Protein AF-A0A849KN34-F1 (afdb_monomer_lite)

Radius of gyration: 23.92 Å; chains: 1; bounding box: 81×59×40 Å

Sequence (153 aa):
MHTTAFLRSAALLAIGWGLGFAAAAADVTVFAAPALKPVLAAMAPVFEKRTGNKMVVISAPVDAVAQRIRAGETFDLAVLPPALLEALGSDGAVSDGSIIAVARDPAVPRSAGMYAAAVSTTASNSQPALSLLILLASEETQAVLKGHGLAAP

Foldseek 3Di:
DDDDDDDDDDDDDDDDDPPPPPPAAEEAEEEEEPLCVVLVVVCQVVLCVVPVHGYHYDYDHQVVSLVCLVVVPAGFKYKHQQVSVVVCCVVQQFPPVLWAWQKFQPVDPPNGGTITMTTTSPHPCNPSSSVVSVVSNDPVSQVSLVVSNMHGD

Secondary structure (DSSP, 8-state):
--------------------------EEEEEE-GGGHHHHHHHHHHHHHHHS-EEEEEE--HHHHHHHHHTT---SEEEE-HHHHHHHHHTTSB-GGG-EEEEE-TTS-TTTSEEEEEEBTT-TTHHHHHHHHHHHTSHHHHHHHHHTT-B--

Organism: NCBI:txid2732512

pLDDT: mean 89.29, std 16.44, range [38.84, 98.62]

Structure (mmCIF, N/CA/C/O backbone):
data_AF-A0A849KN34-F1
#
_entry.id   AF-A0A849KN34-F1
#
loop_
_atom_site.group_PDB
_atom_site.id
_atom_site.type_symbol
_atom_site.label_atom_id
_atom_site.label_alt_id
_atom_site.label_comp_id
_atom_site.label_asym_id
_atom_site.label_entity_id
_atom_site.label_seq_id
_atom_site.pdbx_PDB_ins_code
_atom_site.Cartn_x
_atom_site.Cartn_y
_atom_site.Cartn_z
_atom_site.occupancy
_atom_site.B_iso_or_equiv
_atom_site.auth_seq_id
_atom_site.auth_comp_id
_atom_site.auth_asym_id
_atom_site.auth_atom_id
_atom_site.pdbx_PDB_model_num
ATOM 1 N N . MET A 1 1 ? -69.939 45.804 19.111 1.00 38.84 1 MET A N 1
ATOM 2 C CA . MET A 1 1 ? -69.961 44.852 20.239 1.00 38.84 1 MET A CA 1
ATOM 3 C C . MET A 1 1 ? -68.624 44.126 20.275 1.00 38.84 1 MET A C 1
ATOM 5 O O . MET A 1 1 ? -68.350 43.361 19.369 1.00 38.84 1 MET A O 1
ATOM 9 N N . HIS A 1 2 ? -67.835 44.479 21.295 1.00 42.09 2 HIS A N 1
ATOM 10 C CA . HIS A 1 2 ? -66.641 43.846 21.889 1.00 42.09 2 HIS A CA 1
ATOM 11 C C . HIS A 1 2 ? -65.366 43.730 21.008 1.00 42.09 2 HIS A C 1
ATOM 13 O O . HIS A 1 2 ? -65.377 43.017 20.017 1.00 42.09 2 HIS A O 1
ATOM 19 N N . THR A 1 3 ? -64.298 44.538 21.201 1.00 41.22 3 THR A N 1
ATOM 20 C CA . THR A 1 3 ? -63.324 44.572 22.343 1.00 41.22 3 THR A CA 1
ATOM 21 C C . THR A 1 3 ? -62.455 43.292 22.282 1.00 41.22 3 THR A C 1
ATOM 23 O O . THR A 1 3 ? -63.027 42.216 22.287 1.00 41.22 3 THR A O 1
ATOM 26 N N . THR A 1 4 ? -61.119 43.237 22.141 1.00 47.50 4 THR A N 1
ATOM 27 C CA . THR A 1 4 ? -59.987 44.055 22.632 1.00 47.50 4 THR A CA 1
ATOM 28 C C . THR A 1 4 ? -58.675 43.571 21.990 1.00 47.50 4 THR A C 1
ATOM 30 O O . THR A 1 4 ? -58.543 42.398 21.653 1.00 47.50 4 THR A O 1
ATOM 33 N N . ALA A 1 5 ? -57.681 44.458 21.922 1.00 50.88 5 ALA A N 1
ATOM 34 C CA . ALA A 1 5 ? -56.273 44.162 21.658 1.00 50.88 5 ALA A CA 1
ATOM 35 C C . ALA A 1 5 ? -55.619 43.298 22.759 1.00 50.88 5 ALA A C 1
ATOM 37 O O . ALA A 1 5 ? -55.943 43.479 23.930 1.00 50.88 5 ALA A O 1
ATOM 38 N N . PHE A 1 6 ? -54.625 42.471 22.407 1.00 50.28 6 PHE A N 1
ATOM 39 C CA . PHE A 1 6 ? -53.573 42.041 23.337 1.00 50.28 6 PHE A CA 1
ATOM 40 C C . PHE A 1 6 ? -52.195 42.003 22.662 1.00 50.28 6 PHE A C 1
ATOM 42 O O . PHE A 1 6 ? -52.001 41.511 21.555 1.00 50.28 6 PHE A O 1
ATOM 49 N N . LEU A 1 7 ? -51.270 42.615 23.387 1.00 46.22 7 LEU A N 1
ATOM 50 C CA . LEU A 1 7 ? -49.878 42.945 23.124 1.00 46.22 7 LEU A CA 1
ATOM 51 C C . LEU A 1 7 ? -48.964 41.788 23.601 1.00 46.22 7 LEU A C 1
ATOM 53 O O . LEU A 1 7 ? -49.338 41.080 24.531 1.00 46.22 7 LEU A O 1
ATOM 57 N N . ARG A 1 8 ? -47.713 41.757 23.107 1.00 47.59 8 ARG A N 1
ATOM 58 C CA . ARG A 1 8 ? -46.493 41.154 23.715 1.00 47.59 8 ARG A CA 1
ATOM 59 C C . ARG A 1 8 ? -46.237 39.655 23.515 1.00 47.59 8 ARG A C 1
ATOM 61 O O . ARG A 1 8 ? -46.870 38.825 24.151 1.00 47.59 8 ARG A O 1
ATOM 68 N N . SER A 1 9 ? -45.146 39.341 22.809 1.00 48.22 9 SER A N 1
ATOM 69 C CA . SER A 1 9 ? -44.036 38.524 23.341 1.00 48.22 9 SER A CA 1
ATOM 70 C C . SER A 1 9 ? -42.825 38.584 22.402 1.00 48.22 9 SER A C 1
ATOM 72 O O . SER A 1 9 ? -42.898 38.180 21.248 1.00 48.22 9 SER A O 1
ATOM 74 N N . ALA A 1 10 ? -41.716 39.114 22.914 1.00 55.84 10 ALA A N 1
ATOM 75 C CA . ALA A 1 10 ? -40.378 38.998 22.351 1.00 55.84 10 ALA A CA 1
ATOM 76 C C . ALA A 1 10 ? -39.614 37.945 23.168 1.00 55.84 10 ALA A C 1
ATOM 78 O O . ALA A 1 10 ? -39.663 38.038 24.391 1.00 55.84 10 ALA A O 1
ATOM 79 N N . ALA A 1 11 ? -38.911 36.997 22.533 1.00 47.69 11 ALA A N 1
ATOM 80 C CA . ALA A 1 11 ? -37.771 36.276 23.125 1.00 47.69 11 ALA A CA 1
ATOM 81 C C . ALA A 1 11 ? -37.040 35.374 22.103 1.00 47.69 11 ALA A C 1
ATOM 83 O O . ALA A 1 11 ? -37.567 34.370 21.639 1.00 47.69 11 ALA A O 1
ATOM 84 N N . LEU A 1 12 ? -35.815 35.800 21.781 1.00 56.00 12 LEU A N 1
ATOM 85 C CA . LEU A 1 12 ? -34.568 35.067 21.503 1.00 56.00 12 LEU A CA 1
ATOM 86 C C . LEU A 1 12 ? -34.563 33.523 21.546 1.00 56.00 12 LEU A C 1
ATOM 88 O O . LEU A 1 12 ? -34.904 32.930 22.564 1.00 56.00 12 LEU A O 1
ATOM 92 N N . LEU A 1 13 ? -33.914 32.913 20.543 1.00 53.94 13 LEU A N 1
ATOM 93 C CA . LEU A 1 13 ? -32.971 31.805 20.761 1.00 53.94 13 LEU A CA 1
ATOM 94 C C . LEU A 1 13 ? -31.955 31.722 19.611 1.00 53.94 13 LEU A C 1
ATOM 96 O O . LEU A 1 13 ? -32.250 31.270 18.508 1.00 53.94 13 LEU A O 1
ATOM 100 N N . ALA A 1 14 ? -30.744 32.198 19.896 1.00 62.28 14 ALA A N 1
ATOM 101 C CA . ALA A 1 14 ? -29.550 31.868 19.141 1.00 62.28 14 ALA A CA 1
ATOM 102 C C . ALA A 1 14 ? -29.159 30.413 19.445 1.00 62.28 14 ALA A C 1
ATOM 104 O O . ALA A 1 14 ? -28.984 30.053 20.606 1.00 62.28 14 ALA A O 1
ATOM 105 N N . ILE A 1 15 ? -28.982 29.602 18.406 1.00 60.66 15 ILE A N 1
ATOM 106 C CA . ILE A 1 15 ? -28.191 28.367 18.436 1.00 60.66 15 ILE A CA 1
ATOM 107 C C . ILE A 1 15 ? -27.335 28.471 17.168 1.00 60.66 15 ILE A C 1
ATOM 109 O O . ILE A 1 15 ? -27.868 28.509 16.069 1.00 60.66 15 ILE A O 1
ATOM 113 N N . GLY A 1 16 ? -26.029 28.699 17.217 1.00 51.88 16 GLY A N 1
ATOM 114 C CA . GLY A 1 16 ? -25.075 28.195 18.190 1.00 51.88 16 GLY A CA 1
ATOM 115 C C . GLY A 1 16 ? -24.144 27.265 17.425 1.00 51.88 16 GLY A C 1
ATOM 116 O O . GLY A 1 16 ? -24.479 26.111 17.209 1.00 51.88 16 GLY A O 1
ATOM 117 N N . TRP A 1 17 ? -23.017 27.830 16.989 1.00 58.25 17 TRP A N 1
ATOM 118 C CA . TRP A 1 17 ? -21.803 27.154 16.543 1.00 58.25 17 TRP A CA 1
ATOM 119 C C . TRP A 1 17 ? -21.938 26.034 15.504 1.00 58.25 17 TRP A C 1
ATOM 121 O O . TRP A 1 17 ? -22.114 24.862 15.826 1.00 58.25 17 TRP A O 1
ATOM 131 N N . GLY A 1 18 ? -21.586 26.374 14.261 1.00 49.91 18 GLY A N 1
ATOM 132 C CA . GLY A 1 18 ? -20.760 25.467 13.473 1.00 49.91 18 GLY A CA 1
ATOM 133 C C . GLY A 1 18 ? -19.451 25.238 14.229 1.00 49.91 18 GLY A C 1
ATOM 134 O O . GLY A 1 18 ? -18.472 25.947 14.011 1.00 49.91 18 GLY A O 1
ATOM 135 N N . LEU A 1 19 ? -19.456 24.289 15.167 1.00 53.28 19 LEU A N 1
ATOM 136 C CA . LEU A 1 19 ? -18.255 23.609 15.621 1.00 53.28 19 LEU A CA 1
ATOM 137 C C . LEU A 1 19 ? -17.712 22.911 14.378 1.00 53.28 19 LEU A C 1
ATOM 139 O O . LEU A 1 19 ? -18.067 21.774 14.076 1.00 53.28 19 LEU A O 1
ATOM 143 N N . GLY A 1 20 ? -16.901 23.634 13.606 1.00 51.78 20 GLY A N 1
ATOM 144 C CA . GLY A 1 20 ? -15.969 23.004 12.699 1.00 51.78 20 GLY A CA 1
ATOM 145 C C . GLY A 1 20 ? -15.112 22.113 13.575 1.00 51.78 20 GLY A C 1
ATOM 146 O O . GLY A 1 20 ? -14.221 22.602 14.266 1.00 51.78 20 GLY A O 1
ATOM 147 N N . PHE A 1 21 ? -15.436 20.822 13.621 1.00 55.44 21 PHE A N 1
ATOM 148 C CA . PHE A 1 21 ? -14.493 19.832 14.093 1.00 55.44 21 PHE A CA 1
ATOM 149 C C . PHE A 1 21 ? -13.267 20.042 13.216 1.00 55.44 21 PHE A C 1
ATOM 151 O O . PHE A 1 21 ? -13.301 19.761 12.018 1.00 55.44 21 PHE A O 1
ATOM 158 N N . ALA A 1 22 ? -12.206 20.608 13.790 1.00 51.94 22 ALA A N 1
ATOM 159 C CA . ALA A 1 22 ? -10.890 20.404 13.234 1.00 51.94 22 ALA A CA 1
ATOM 160 C C . ALA A 1 22 ? -10.734 18.885 13.230 1.00 51.94 22 ALA A C 1
ATOM 162 O O . ALA A 1 22 ? -10.587 18.280 14.293 1.00 51.94 22 ALA A O 1
ATOM 163 N N . ALA A 1 23 ? -10.923 18.263 12.064 1.00 62.06 23 ALA A N 1
ATOM 164 C CA . ALA A 1 23 ? -10.616 16.860 11.894 1.00 62.06 23 ALA A CA 1
ATOM 165 C C . ALA A 1 23 ? -9.157 16.734 12.322 1.00 62.06 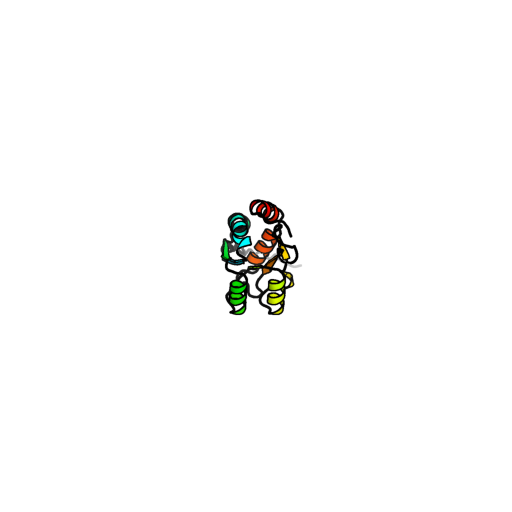23 ALA A C 1
ATOM 167 O O . ALA A 1 23 ? -8.280 17.369 11.731 1.00 62.06 23 ALA A O 1
ATOM 168 N N . ALA A 1 24 ? -8.927 16.045 13.439 1.00 67.81 24 ALA A N 1
ATOM 169 C CA . ALA A 1 24 ? -7.578 15.821 13.908 1.00 67.81 24 ALA A CA 1
ATOM 170 C C . ALA A 1 24 ? -6.823 15.132 12.771 1.00 67.81 24 ALA A C 1
ATOM 172 O O . ALA A 1 24 ? -7.338 14.184 12.176 1.00 67.81 24 ALA A O 1
ATOM 173 N N . ALA A 1 25 ? -5.640 15.652 12.450 1.00 81.44 25 ALA A N 1
ATOM 174 C CA . ALA A 1 25 ? -4.739 15.025 11.500 1.00 81.44 25 ALA A CA 1
ATOM 175 C C . ALA A 1 25 ? -4.526 13.566 11.922 1.00 81.44 25 ALA A C 1
ATOM 177 O O . ALA A 1 25 ? -4.009 13.313 13.011 1.00 81.44 25 ALA A O 1
ATOM 178 N N . ALA A 1 26 ? -4.979 12.627 11.096 1.00 92.56 26 ALA A N 1
ATOM 179 C CA . ALA A 1 26 ? -4.849 11.205 11.362 1.00 92.56 26 ALA A CA 1
ATOM 180 C C . ALA A 1 26 ? -3.548 10.660 10.766 1.00 92.56 26 ALA A C 1
ATOM 182 O O . ALA A 1 26 ? -3.120 11.091 9.693 1.00 92.56 26 ALA A O 1
ATOM 183 N N . ASP A 1 27 ? -2.963 9.666 11.428 1.00 96.19 27 ASP A N 1
ATOM 184 C CA . ASP A 1 27 ? -1.830 8.907 10.907 1.00 96.19 27 ASP A CA 1
ATOM 185 C C . ASP A 1 27 ? -2.354 7.649 10.201 1.00 96.19 27 ASP A C 1
ATOM 187 O O . ASP A 1 27 ? -2.857 6.727 10.839 1.00 96.19 27 ASP A O 1
ATOM 191 N N . VAL A 1 28 ? -2.245 7.611 8.872 1.00 98.00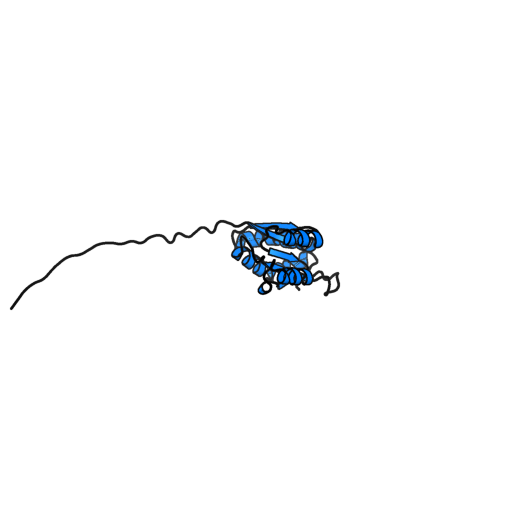 28 VAL A N 1
ATOM 192 C CA . VAL A 1 28 ? -2.660 6.475 8.039 1.00 98.00 28 VAL A CA 1
ATOM 193 C C . VAL A 1 28 ? -1.514 5.483 7.933 1.00 98.00 28 VAL A C 1
ATOM 195 O O . VAL A 1 28 ? -0.492 5.769 7.301 1.00 98.00 28 VAL A O 1
ATOM 198 N N . THR A 1 29 ? -1.685 4.306 8.527 1.00 98.31 29 THR A N 1
ATOM 199 C CA . THR A 1 29 ? -0.666 3.252 8.512 1.00 98.31 29 THR A CA 1
ATOM 200 C C . THR A 1 29 ? -0.742 2.452 7.217 1.00 98.31 29 THR A C 1
ATOM 202 O O . THR A 1 29 ? -1.744 1.792 6.935 1.00 98.31 29 THR A O 1
ATOM 205 N N . VAL A 1 30 ? 0.334 2.492 6.431 1.00 98.44 30 VAL A N 1
ATOM 206 C CA . VAL A 1 30 ? 0.417 1.859 5.114 1.00 98.44 30 VAL A CA 1
ATOM 207 C C . VAL A 1 30 ? 1.412 0.714 5.133 1.00 98.44 30 VAL A C 1
ATOM 209 O O . VAL A 1 30 ? 2.606 0.928 5.338 1.00 98.44 30 VAL A O 1
ATOM 212 N N . PHE A 1 31 ? 0.942 -0.496 4.851 1.00 98.62 31 PHE A N 1
ATOM 213 C CA . PHE A 1 31 ? 1.798 -1.659 4.644 1.00 98.62 31 PHE A CA 1
ATOM 214 C C . PHE A 1 31 ? 2.146 -1.790 3.166 1.00 98.62 31 PHE A C 1
ATOM 216 O O . PHE A 1 31 ? 1.255 -1.874 2.328 1.00 98.62 31 PHE A O 1
ATOM 223 N N . ALA A 1 32 ? 3.432 -1.800 2.817 1.00 97.75 32 ALA A N 1
ATOM 224 C CA . ALA A 1 32 ? 3.841 -1.703 1.417 1.00 97.75 32 ALA A CA 1
ATOM 225 C C . ALA A 1 32 ? 4.976 -2.647 1.023 1.00 97.75 32 ALA A C 1
ATOM 227 O O . ALA A 1 32 ? 5.979 -2.786 1.734 1.00 97.75 32 ALA A O 1
ATOM 228 N N . ALA A 1 33 ? 4.866 -3.201 -0.186 1.00 96.56 33 ALA A N 1
ATOM 229 C CA . ALA A 1 33 ? 5.975 -3.872 -0.849 1.00 96.56 33 ALA A CA 1
ATOM 230 C C . ALA A 1 33 ? 7.186 -2.917 -1.003 1.00 96.56 33 ALA A C 1
ATOM 232 O O . ALA A 1 33 ? 6.990 -1.727 -1.275 1.00 96.56 33 ALA A O 1
ATOM 233 N N . PRO A 1 34 ? 8.440 -3.405 -0.895 1.00 96.38 34 PRO A N 1
ATOM 234 C CA . PRO A 1 34 ? 9.633 -2.549 -0.905 1.00 96.38 34 PRO A CA 1
ATOM 235 C C . PRO A 1 34 ? 9.767 -1.660 -2.144 1.00 96.38 34 PRO A C 1
ATOM 237 O O . PRO A 1 34 ? 10.190 -0.510 -2.028 1.00 96.38 34 PRO A O 1
ATOM 240 N N . ALA A 1 35 ? 9.341 -2.158 -3.308 1.00 94.56 35 ALA A N 1
ATOM 241 C CA . ALA A 1 35 ? 9.369 -1.421 -4.570 1.00 94.56 35 ALA A CA 1
ATOM 242 C C . ALA A 1 35 ? 8.541 -0.122 -4.539 1.00 94.56 35 ALA A C 1
ATOM 244 O O . ALA A 1 35 ? 8.860 0.829 -5.246 1.00 94.56 35 ALA A O 1
ATOM 245 N N . LEU A 1 36 ? 7.501 -0.054 -3.701 1.00 96.56 36 LE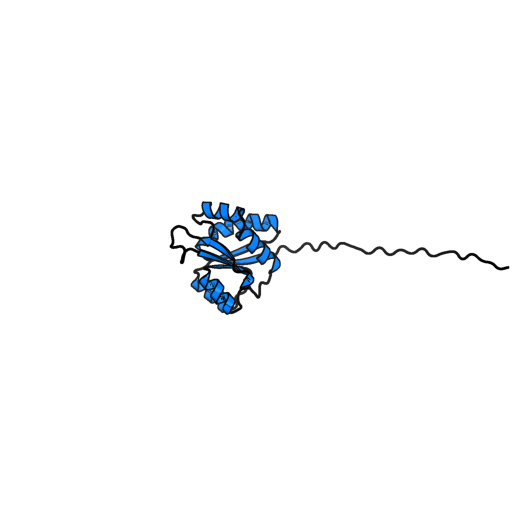U A N 1
ATOM 246 C CA . LEU A 1 36 ? 6.584 1.089 -3.643 1.00 96.56 36 LEU A CA 1
ATOM 247 C C . LEU A 1 36 ? 7.005 2.141 -2.619 1.00 96.56 36 LEU A C 1
ATOM 249 O O . LEU A 1 36 ? 6.524 3.272 -2.671 1.00 96.56 36 LEU A O 1
ATOM 253 N N . LYS A 1 37 ? 7.936 1.814 -1.716 1.00 96.19 37 LYS A N 1
ATOM 254 C CA . LYS A 1 37 ? 8.435 2.741 -0.694 1.00 96.19 37 LYS A CA 1
ATOM 255 C C . LYS A 1 37 ? 8.869 4.113 -1.249 1.00 96.19 37 LYS A C 1
ATOM 257 O O . LYS A 1 37 ? 8.438 5.107 -0.666 1.00 96.19 37 LYS A O 1
ATOM 262 N N . PRO A 1 38 ? 9.677 4.227 -2.327 1.00 96.88 38 PRO A N 1
ATOM 263 C CA . PRO A 1 38 ? 10.091 5.540 -2.831 1.00 96.88 38 PRO A CA 1
ATOM 264 C C . PRO A 1 38 ? 8.918 6.373 -3.367 1.00 96.88 38 PRO A C 1
ATOM 266 O O . PRO A 1 38 ? 8.867 7.578 -3.135 1.00 96.88 38 PRO A O 1
ATOM 269 N N . VAL A 1 39 ? 7.935 5.731 -4.000 1.00 97.81 39 VAL A N 1
ATOM 270 C CA . VAL A 1 39 ? 6.733 6.398 -4.524 1.00 97.81 39 VAL A CA 1
ATOM 271 C C . VAL A 1 39 ? 5.845 6.882 -3.384 1.00 97.81 39 VAL A C 1
ATOM 273 O O . VAL A 1 39 ? 5.417 8.032 -3.383 1.00 97.81 39 VAL A O 1
ATOM 276 N N . LEU A 1 40 ? 5.605 6.036 -2.378 1.00 98.06 40 LEU A N 1
ATOM 277 C CA . LEU A 1 40 ? 4.823 6.413 -1.201 1.00 98.06 40 LEU A CA 1
ATOM 278 C C . LEU A 1 40 ? 5.490 7.556 -0.426 1.00 98.06 40 LEU A C 1
ATOM 280 O O . LEU A 1 40 ? 4.807 8.480 0.005 1.00 98.06 40 LEU A O 1
ATOM 284 N N . ALA A 1 41 ? 6.821 7.555 -0.320 1.00 97.69 41 ALA A N 1
ATOM 285 C CA . ALA A 1 41 ? 7.566 8.659 0.281 1.00 97.69 41 ALA A CA 1
ATOM 286 C C . ALA A 1 41 ? 7.409 9.972 -0.509 1.00 97.69 41 ALA A C 1
ATOM 288 O O . ALA A 1 41 ? 7.228 11.028 0.094 1.00 97.69 41 ALA A O 1
ATOM 289 N N . ALA A 1 42 ? 7.421 9.914 -1.844 1.00 97.56 42 ALA A N 1
ATOM 290 C CA . ALA A 1 42 ? 7.166 11.078 -2.693 1.00 97.56 42 ALA A CA 1
ATOM 291 C C . ALA A 1 42 ? 5.710 11.578 -2.596 1.00 97.56 42 ALA A C 1
ATOM 293 O O . ALA A 1 42 ? 5.459 12.775 -2.727 1.00 97.56 42 ALA A O 1
ATOM 294 N N . MET A 1 43 ? 4.754 10.680 -2.335 1.00 98.06 43 MET A N 1
ATOM 295 C CA . MET A 1 43 ? 3.328 11.004 -2.199 1.00 98.06 43 MET A CA 1
ATOM 296 C C . MET A 1 43 ? 2.899 11.423 -0.795 1.00 98.06 43 MET A C 1
ATOM 298 O O . MET A 1 43 ? 1.895 12.121 -0.666 1.00 98.06 43 MET A O 1
ATOM 302 N N . ALA A 1 44 ? 3.671 11.098 0.242 1.00 97.69 44 ALA A N 1
ATOM 303 C CA . ALA A 1 44 ? 3.425 11.541 1.613 1.00 97.69 44 ALA A CA 1
ATOM 304 C C . ALA A 1 44 ? 3.181 13.064 1.749 1.00 97.69 44 ALA A C 1
ATOM 306 O O . ALA A 1 44 ? 2.132 13.431 2.281 1.00 97.69 44 ALA A O 1
ATOM 307 N N . PRO A 1 45 ? 4.038 13.970 1.225 1.00 97.50 45 PRO A N 1
ATOM 308 C CA . PRO A 1 45 ? 3.796 15.412 1.339 1.00 97.50 45 PRO A CA 1
ATOM 309 C C . PRO A 1 45 ? 2.569 15.884 0.546 1.00 97.50 45 PRO A C 1
ATOM 311 O O . PRO A 1 45 ? 1.901 16.836 0.948 1.00 97.50 45 PRO A O 1
ATOM 314 N N . VAL A 1 46 ? 2.244 15.229 -0.574 1.00 97.25 46 VAL A N 1
ATOM 315 C CA . VAL A 1 46 ? 1.042 15.544 -1.364 1.00 97.25 46 VAL A CA 1
ATOM 316 C C . VAL A 1 46 ? -0.215 15.157 -0.586 1.00 97.25 46 VAL A C 1
ATOM 318 O O . VAL A 1 46 ? -1.166 15.938 -0.520 1.00 97.25 46 VAL A O 1
ATOM 321 N N . PHE A 1 47 ? -0.201 13.981 0.041 1.00 97.56 47 PHE A N 1
ATOM 322 C CA . PHE A 1 47 ? -1.293 13.490 0.874 1.00 97.56 47 PHE A CA 1
ATOM 323 C C . PHE A 1 47 ? -1.541 14.393 2.089 1.00 97.56 47 PHE A C 1
ATOM 325 O O . PHE A 1 47 ? -2.680 14.814 2.315 1.00 97.56 47 PHE A O 1
ATOM 332 N N . GLU A 1 48 ? -0.478 14.763 2.807 1.00 96.50 48 GLU A N 1
ATOM 333 C CA . GLU A 1 48 ? -0.559 15.642 3.977 1.00 96.50 48 GLU A CA 1
ATOM 334 C C . GLU A 1 48 ? -1.051 17.037 3.598 1.00 96.50 48 GLU A C 1
ATOM 336 O O . GLU A 1 48 ? -1.982 17.554 4.213 1.00 96.50 48 GLU A O 1
ATOM 341 N N . LYS A 1 49 ? -0.533 17.620 2.513 1.00 95.75 49 LYS A N 1
ATOM 342 C CA . LYS A 1 49 ? -0.990 18.931 2.034 1.00 95.75 49 LYS A CA 1
ATOM 343 C C . LYS A 1 49 ? -2.472 18.938 1.646 1.00 95.75 49 LYS A C 1
ATOM 345 O O . LYS A 1 49 ? -3.146 19.946 1.845 1.00 95.75 49 LYS A O 1
ATOM 350 N N . ARG A 1 50 ? -2.974 17.854 1.045 1.00 93.88 50 ARG A N 1
ATOM 351 C CA . ARG A 1 50 ? -4.360 17.770 0.551 1.00 93.88 50 ARG A CA 1
ATOM 352 C C . ARG A 1 50 ? -5.370 17.468 1.647 1.00 93.88 50 ARG A C 1
ATOM 354 O O . ARG A 1 50 ? -6.505 17.922 1.553 1.00 93.88 50 ARG A O 1
ATOM 361 N N . THR A 1 51 ? -4.985 16.663 2.631 1.00 94.25 51 THR A N 1
ATOM 362 C CA . THR A 1 51 ? -5.940 16.081 3.585 1.00 94.25 51 THR A CA 1
ATOM 363 C C . THR A 1 51 ? -5.685 16.481 5.033 1.00 94.25 51 THR A C 1
ATOM 365 O O . THR A 1 51 ? -6.555 16.276 5.871 1.00 94.25 51 THR A O 1
ATOM 368 N N . GLY A 1 52 ? -4.504 17.022 5.339 1.00 95.31 52 GLY A N 1
ATOM 369 C CA . GLY A 1 52 ? -4.025 17.218 6.705 1.00 95.31 52 GLY A CA 1
ATOM 370 C C . GLY A 1 52 ? -3.594 15.926 7.407 1.00 95.31 52 GLY A C 1
ATOM 371 O O . GLY A 1 52 ? -3.074 16.007 8.512 1.00 95.31 52 GLY A O 1
ATOM 372 N N . ASN A 1 53 ? -3.782 14.750 6.796 1.00 96.62 53 ASN A N 1
ATOM 373 C CA . ASN A 1 53 ? -3.430 13.452 7.375 1.00 96.62 53 ASN A CA 1
ATOM 374 C C . ASN A 1 53 ? -2.018 13.031 6.977 1.00 96.62 53 ASN A C 1
ATOM 376 O O . ASN A 1 53 ? -1.559 13.309 5.869 1.00 96.62 53 ASN A O 1
ATOM 380 N N . LYS A 1 54 ? -1.345 12.290 7.849 1.00 96.94 54 LYS A N 1
ATOM 381 C CA . LYS A 1 54 ? 0.004 11.790 7.596 1.00 96.94 54 LYS A CA 1
ATOM 382 C C . LYS A 1 54 ? -0.032 10.363 7.089 1.00 96.94 54 LYS A C 1
ATOM 384 O O . LYS A 1 54 ? -0.938 9.594 7.391 1.00 96.94 54 LYS A O 1
ATOM 389 N N . MET A 1 55 ? 0.987 10.009 6.319 1.00 97.06 55 MET A N 1
ATOM 390 C CA . MET A 1 55 ? 1.203 8.649 5.844 1.00 97.06 55 MET A CA 1
ATOM 391 C C . MET A 1 55 ? 2.362 8.023 6.617 1.00 97.06 55 MET A C 1
ATOM 393 O O . MET A 1 55 ? 3.493 8.500 6.534 1.00 97.06 55 MET A O 1
ATOM 397 N N . VAL A 1 56 ? 2.094 6.933 7.332 1.00 97.50 56 VAL A N 1
ATOM 398 C CA . VAL A 1 56 ? 3.107 6.147 8.042 1.00 97.50 56 VAL A CA 1
ATOM 399 C C . VAL A 1 56 ? 3.377 4.880 7.243 1.00 97.50 56 VAL A C 1
ATOM 401 O O . VAL A 1 56 ? 2.609 3.923 7.284 1.00 97.50 56 VAL A O 1
ATOM 404 N N . VAL A 1 57 ? 4.470 4.874 6.479 1.00 97.62 57 VAL A N 1
ATOM 405 C CA . VAL A 1 57 ? 4.808 3.755 5.590 1.00 97.62 57 VAL A CA 1
ATOM 406 C C . VAL A 1 57 ? 5.642 2.713 6.329 1.00 97.62 57 VAL A C 1
ATOM 408 O O . VAL A 1 57 ? 6.795 2.958 6.690 1.00 97.62 57 VAL A O 1
ATOM 411 N N . ILE A 1 58 ? 5.088 1.515 6.471 1.00 97.12 58 ILE A N 1
ATOM 412 C CA . ILE A 1 58 ? 5.766 0.326 6.974 1.00 97.12 58 ILE A CA 1
ATOM 413 C C . ILE A 1 58 ? 6.013 -0.597 5.785 1.00 97.12 58 ILE A C 1
ATOM 415 O O . ILE A 1 58 ? 5.095 -1.162 5.194 1.00 97.12 58 ILE A O 1
ATOM 419 N N . SER A 1 59 ? 7.283 -0.743 5.418 1.00 96.50 59 SER A N 1
ATOM 420 C CA . SER A 1 59 ? 7.683 -1.576 4.291 1.00 96.50 59 SER A CA 1
ATOM 421 C C . SER A 1 59 ? 8.583 -2.714 4.745 1.00 96.50 59 SER A C 1
ATOM 423 O O . SER A 1 59 ? 9.524 -2.506 5.510 1.00 96.50 59 SER A O 1
ATOM 425 N N . ALA A 1 60 ? 8.269 -3.912 4.267 1.00 95.62 60 ALA A N 1
ATOM 426 C CA . ALA A 1 60 ? 8.968 -5.156 4.550 1.00 95.62 60 ALA A CA 1
ATOM 427 C C . ALA A 1 60 ? 8.790 -6.110 3.353 1.00 95.62 60 ALA A C 1
ATOM 429 O O . ALA A 1 60 ? 7.972 -5.825 2.472 1.00 95.62 60 ALA A O 1
ATOM 430 N N . PRO A 1 61 ? 9.535 -7.228 3.288 1.00 97.00 61 PRO A N 1
ATOM 431 C CA . PRO A 1 61 ? 9.260 -8.297 2.332 1.00 97.00 61 PRO A CA 1
ATOM 432 C C . PRO A 1 61 ? 7.775 -8.696 2.324 1.00 97.00 61 PRO A C 1
ATOM 434 O O . PRO A 1 61 ? 7.108 -8.670 3.358 1.00 97.00 61 PRO A O 1
ATOM 437 N N . VAL A 1 62 ? 7.239 -9.008 1.142 1.00 95.06 62 VAL A N 1
ATOM 438 C CA . VAL A 1 62 ? 5.793 -9.204 0.921 1.00 95.06 62 VAL A CA 1
ATOM 439 C C . VAL A 1 62 ? 5.223 -10.338 1.782 1.00 95.06 62 VAL A C 1
ATOM 441 O O . VAL A 1 62 ? 4.121 -10.219 2.311 1.00 95.06 62 VAL A O 1
ATOM 444 N N . ASP A 1 63 ? 5.990 -11.409 1.964 1.00 95.31 63 ASP A N 1
ATOM 445 C CA . ASP A 1 63 ? 5.685 -12.535 2.846 1.00 95.31 63 ASP A CA 1
ATOM 446 C C . ASP A 1 63 ? 5.613 -12.111 4.321 1.00 95.31 63 ASP A C 1
ATOM 448 O O . ASP A 1 63 ? 4.656 -12.455 5.018 1.00 95.31 63 ASP A O 1
ATOM 452 N N . ALA A 1 64 ? 6.562 -11.290 4.778 1.00 97.06 64 ALA A N 1
ATOM 453 C CA . ALA A 1 64 ? 6.559 -10.745 6.132 1.00 97.06 64 ALA A CA 1
ATOM 454 C C . ALA A 1 64 ? 5.367 -9.800 6.368 1.00 97.06 64 ALA A C 1
ATOM 456 O O . ALA A 1 64 ? 4.737 -9.854 7.423 1.00 97.06 64 ALA A O 1
ATOM 457 N N . VAL A 1 65 ? 5.011 -8.961 5.387 1.00 97.25 65 VAL A N 1
ATOM 458 C CA . VAL A 1 65 ? 3.801 -8.122 5.464 1.00 97.25 65 VAL A CA 1
ATOM 459 C C . VAL A 1 65 ? 2.544 -8.991 5.554 1.00 97.25 65 VAL A C 1
ATOM 461 O O . VAL A 1 65 ? 1.701 -8.751 6.415 1.00 97.25 65 VAL A O 1
ATOM 464 N N . ALA A 1 66 ? 2.432 -10.031 4.721 1.00 95.75 66 ALA A N 1
ATOM 465 C CA . ALA A 1 66 ? 1.298 -10.952 4.756 1.00 95.75 66 ALA A CA 1
ATOM 466 C C . ALA A 1 66 ? 1.155 -11.639 6.122 1.00 95.75 66 ALA A C 1
ATOM 468 O O . ALA A 1 66 ? 0.047 -11.763 6.642 1.00 95.75 66 ALA A O 1
ATOM 469 N N . GLN A 1 67 ? 2.271 -12.064 6.722 1.00 96.88 67 GLN A N 1
ATOM 470 C CA . GLN A 1 67 ? 2.273 -12.664 8.055 1.00 96.88 67 GLN A CA 1
ATOM 471 C C . GLN A 1 67 ? 1.772 -11.683 9.120 1.00 96.88 67 GLN A C 1
ATOM 473 O O . GLN A 1 67 ? 0.959 -12.070 9.954 1.00 96.88 67 GLN A O 1
ATOM 478 N N . ARG A 1 68 ? 2.217 -10.423 9.082 1.00 97.31 68 ARG A N 1
ATOM 479 C CA . ARG A 1 68 ? 1.794 -9.378 10.030 1.00 97.31 68 ARG A CA 1
ATOM 480 C C . ARG A 1 68 ? 0.299 -9.085 9.936 1.00 97.31 68 ARG A C 1
ATOM 482 O O . ARG A 1 68 ? -0.375 -9.051 10.961 1.00 97.31 68 ARG A O 1
ATOM 489 N N . ILE A 1 69 ? -0.229 -8.967 8.716 1.00 97.06 69 ILE A N 1
ATOM 490 C CA . ILE A 1 69 ? -1.669 -8.778 8.481 1.00 97.06 69 ILE A CA 1
ATOM 491 C C . ILE A 1 69 ? -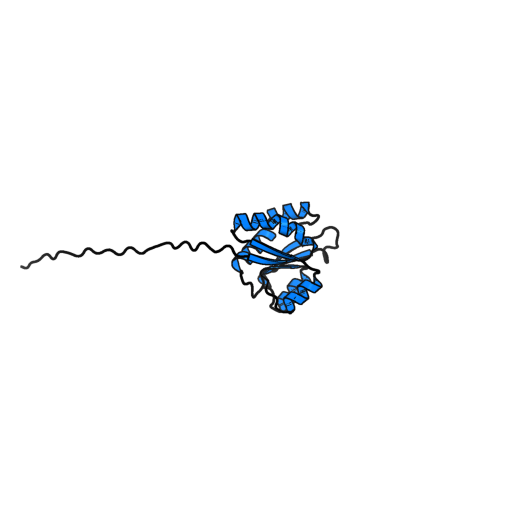2.463 -9.956 9.058 1.00 97.06 69 ILE A C 1
ATOM 493 O O . ILE A 1 69 ? -3.402 -9.753 9.821 1.00 97.06 69 ILE A O 1
ATOM 497 N N . ARG A 1 70 ? -2.055 -11.197 8.760 1.00 95.44 70 ARG A N 1
ATOM 498 C CA . ARG A 1 70 ? -2.733 -12.396 9.286 1.00 95.44 70 ARG A CA 1
ATOM 499 C C . ARG A 1 70 ? -2.586 -12.567 10.796 1.00 95.44 70 ARG A C 1
ATOM 501 O O . ARG A 1 70 ? -3.445 -13.176 11.422 1.00 95.44 70 ARG A O 1
ATOM 508 N N . ALA A 1 71 ? -1.522 -12.027 11.384 1.00 96.44 71 ALA A N 1
ATOM 509 C CA . ALA A 1 71 ? -1.345 -11.964 12.830 1.00 96.44 71 ALA A CA 1
ATOM 510 C C . ALA A 1 71 ? -2.242 -10.905 13.503 1.00 96.44 71 ALA A C 1
ATOM 512 O O . ALA A 1 71 ? -2.222 -10.792 14.727 1.00 96.44 71 ALA A O 1
ATOM 513 N N . GLY A 1 72 ? -3.030 -10.148 12.731 1.00 95.00 72 GLY A N 1
ATOM 514 C CA . GLY A 1 72 ? -3.950 -9.136 13.241 1.00 95.00 72 GLY A CA 1
ATOM 515 C C . GLY A 1 72 ? -3.278 -7.805 13.564 1.00 95.00 72 GLY A C 1
ATOM 516 O O . GLY A 1 72 ? -3.829 -7.019 14.332 1.00 95.00 72 GLY A O 1
ATOM 517 N N . GLU A 1 73 ? -2.088 -7.541 13.020 1.00 97.00 73 GLU A N 1
ATOM 518 C CA . GLU A 1 73 ? -1.472 -6.231 13.180 1.00 97.00 73 GLU A CA 1
ATOM 519 C C . GLU A 1 73 ? -2.303 -5.157 12.474 1.00 97.00 73 GLU A C 1
ATOM 521 O O . GLU A 1 73 ? -2.674 -5.308 11.311 1.00 97.00 73 GLU A O 1
ATOM 526 N N . THR A 1 74 ? -2.583 -4.061 13.176 1.00 95.94 74 THR A N 1
ATOM 527 C CA . THR A 1 74 ? -3.411 -2.974 12.656 1.00 95.94 74 THR A CA 1
ATOM 528 C C . THR A 1 74 ? -2.706 -2.218 11.532 1.00 95.94 74 THR A C 1
ATOM 530 O O . THR A 1 74 ? -1.573 -1.761 11.672 1.00 95.94 74 THR A O 1
ATOM 533 N N . PHE A 1 75 ? -3.424 -2.021 10.432 1.00 98.31 75 PHE A N 1
ATOM 534 C CA . PHE A 1 75 ? -3.036 -1.183 9.303 1.00 98.31 75 PHE A CA 1
ATOM 535 C C . PHE A 1 75 ? -4.298 -0.572 8.687 1.00 98.31 75 PHE A C 1
ATOM 537 O O . PHE A 1 75 ? -5.405 -1.071 8.901 1.00 98.31 75 PHE A O 1
ATOM 544 N N . ASP A 1 76 ? -4.139 0.500 7.916 1.00 98.44 76 ASP A N 1
ATOM 545 C CA . ASP A 1 76 ? -5.254 1.186 7.262 1.00 98.44 76 ASP A CA 1
ATOM 546 C C . ASP A 1 76 ? -5.317 0.877 5.762 1.00 98.44 76 ASP A C 1
ATOM 548 O O . ASP A 1 76 ? -6.401 0.716 5.202 1.00 98.44 76 ASP A O 1
ATOM 552 N N . LEU A 1 77 ? -4.160 0.771 5.102 1.00 98.56 77 LEU A N 1
ATOM 553 C CA . LEU A 1 77 ? -4.059 0.508 3.667 1.00 98.56 77 LEU A CA 1
ATOM 554 C C . LEU A 1 77 ? -2.866 -0.405 3.367 1.00 98.56 77 LEU A C 1
ATOM 556 O O . LEU A 1 77 ? -1.790 -0.243 3.938 1.00 98.56 77 LEU A O 1
ATOM 560 N N . ALA A 1 78 ? -3.044 -1.361 2.462 1.00 98.56 78 ALA A N 1
ATOM 561 C CA . ALA A 1 78 ? -1.979 -2.235 1.984 1.00 98.56 78 ALA A CA 1
ATOM 562 C C . ALA A 1 78 ? -1.695 -1.968 0.503 1.00 98.56 78 ALA A C 1
ATOM 564 O O . ALA A 1 78 ? -2.635 -1.811 -0.268 1.00 98.56 78 ALA A O 1
ATOM 565 N N . VAL A 1 79 ? -0.419 -1.948 0.104 1.00 98.38 79 VAL A N 1
ATO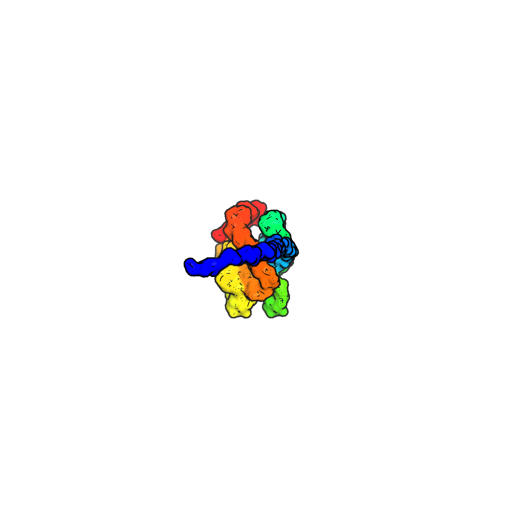M 566 C CA . VAL A 1 79 ? 0.036 -1.854 -1.293 1.00 98.38 79 VAL A CA 1
ATOM 567 C C . VAL A 1 79 ? 0.930 -3.050 -1.614 1.00 98.38 79 VAL A C 1
ATOM 569 O O . VAL A 1 79 ? 2.105 -3.092 -1.235 1.00 98.38 79 VAL A O 1
ATOM 572 N N . LEU A 1 80 ? 0.357 -4.056 -2.271 1.00 97.94 80 LEU A N 1
ATOM 573 C CA . LEU A 1 80 ? 0.912 -5.407 -2.398 1.00 97.94 80 LEU A CA 1
ATOM 574 C C . LEU A 1 80 ? 0.572 -6.019 -3.773 1.00 97.94 80 LEU A C 1
ATOM 576 O O . LEU A 1 80 ? -0.229 -5.449 -4.519 1.00 97.94 80 LEU A O 1
ATOM 580 N N . PRO A 1 81 ? 1.167 -7.170 -4.144 1.00 97.19 81 PRO A N 1
ATOM 581 C CA . PRO A 1 81 ? 0.756 -7.894 -5.344 1.00 97.19 81 PRO A CA 1
ATOM 582 C C . PRO A 1 81 ? -0.749 -8.239 -5.324 1.00 97.19 81 PRO A C 1
ATOM 584 O O . PRO A 1 81 ? -1.240 -8.669 -4.277 1.00 97.19 81 PRO A O 1
ATOM 587 N N . PRO A 1 82 ? -1.479 -8.113 -6.453 1.00 97.12 82 PRO A N 1
ATOM 588 C CA . PRO A 1 82 ? -2.929 -8.318 -6.510 1.00 97.12 82 PRO A CA 1
ATOM 589 C C . PRO A 1 82 ? -3.393 -9.660 -5.947 1.00 97.12 82 PRO A C 1
ATOM 591 O O . PRO A 1 82 ? -4.255 -9.682 -5.080 1.00 97.12 82 PRO A O 1
ATOM 594 N N . ALA A 1 83 ? -2.742 -10.761 -6.334 1.00 95.94 83 ALA A N 1
ATOM 595 C CA . ALA A 1 83 ? -3.104 -12.099 -5.865 1.00 95.94 83 ALA A CA 1
ATOM 596 C C . ALA A 1 83 ? -3.026 -12.243 -4.332 1.00 95.94 83 ALA A C 1
ATOM 598 O O . ALA A 1 83 ? -3.787 -12.998 -3.732 1.00 95.94 83 ALA A O 1
ATOM 599 N N . LEU A 1 84 ? -2.116 -11.509 -3.679 1.00 97.19 84 LEU A N 1
ATOM 600 C CA . LEU A 1 84 ? -2.051 -11.490 -2.221 1.00 97.19 84 LEU A CA 1
ATOM 601 C C . LEU A 1 84 ? -3.198 -10.669 -1.623 1.00 97.19 84 LEU A C 1
ATOM 603 O O . LEU A 1 84 ? -3.765 -11.087 -0.620 1.00 97.19 84 LEU A O 1
ATOM 607 N N . LEU A 1 85 ? -3.551 -9.526 -2.216 1.00 98.00 85 LEU A N 1
ATOM 608 C CA . LEU A 1 85 ? -4.687 -8.725 -1.750 1.00 98.00 85 LEU A CA 1
ATOM 609 C C . LEU A 1 85 ? -6.020 -9.448 -1.940 1.00 98.00 85 LEU A C 1
ATOM 611 O O . LEU A 1 85 ? -6.846 -9.396 -1.042 1.00 98.00 85 LEU A O 1
ATOM 615 N N . GLU A 1 86 ? -6.204 -10.170 -3.043 1.00 97.75 86 GLU A N 1
ATOM 616 C CA . GLU A 1 86 ? -7.384 -11.012 -3.285 1.00 97.75 86 GLU A CA 1
ATOM 617 C C . GLU A 1 86 ? -7.512 -12.124 -2.232 1.00 97.75 86 GLU A C 1
ATOM 619 O O . GLU A 1 86 ? -8.595 -12.367 -1.696 1.00 97.75 86 GLU A O 1
ATOM 624 N N . ALA A 1 87 ? -6.395 -12.769 -1.877 1.00 97.56 87 ALA A N 1
ATOM 625 C CA . ALA A 1 87 ? -6.373 -13.760 -0.803 1.00 97.56 87 ALA A CA 1
ATOM 626 C C . ALA A 1 87 ? -6.695 -13.129 0.563 1.00 97.56 87 ALA A C 1
ATOM 628 O O . ALA A 1 87 ? -7.517 -13.653 1.304 1.00 97.56 87 ALA A O 1
ATOM 629 N N . LEU A 1 88 ? -6.095 -11.977 0.883 1.00 97.88 88 LEU A N 1
ATOM 630 C CA . LEU A 1 88 ? -6.375 -11.248 2.126 1.00 97.88 88 LEU A CA 1
ATOM 631 C C . LEU A 1 88 ? -7.813 -10.717 2.189 1.00 97.88 88 LEU A C 1
ATOM 633 O O . LEU A 1 88 ? -8.367 -10.580 3.276 1.00 97.88 88 LEU A O 1
ATOM 637 N N . GLY A 1 89 ? -8.406 -10.409 1.042 1.00 97.62 89 GLY A N 1
ATOM 638 C CA . GLY A 1 89 ? -9.800 -10.013 0.919 1.00 97.62 89 GLY A CA 1
ATOM 639 C C . GLY A 1 89 ? -10.751 -11.176 1.196 1.00 97.62 89 GLY A C 1
ATOM 640 O O . GLY A 1 89 ? -11.649 -11.060 2.029 1.00 97.62 89 GLY A O 1
ATOM 641 N N . SER A 1 90 ? -10.433 -12.354 0.647 1.00 97.00 90 SER A N 1
ATOM 642 C CA . SER A 1 90 ? -11.121 -13.615 0.967 1.00 97.00 90 SER A CA 1
ATOM 643 C C . SER A 1 90 ? -11.016 -13.984 2.455 1.00 97.00 90 SER A C 1
ATOM 645 O O . SER A 1 90 ? -11.964 -14.521 3.027 1.00 97.00 90 SER A O 1
ATOM 647 N N . ASP A 1 91 ? -9.885 -13.659 3.092 1.00 95.81 91 ASP A N 1
ATOM 648 C CA . ASP A 1 91 ? -9.658 -13.820 4.536 1.00 95.81 91 ASP A CA 1
ATOM 649 C C . ASP A 1 91 ? -10.377 -12.735 5.379 1.00 95.81 91 ASP A C 1
ATOM 651 O O . ASP A 1 91 ? -10.396 -12.811 6.609 1.00 95.81 91 ASP A O 1
ATOM 655 N N . GLY A 1 92 ? -10.961 -11.709 4.748 1.00 97.12 92 GLY A N 1
ATOM 656 C CA . GLY A 1 92 ? -11.656 -10.601 5.407 1.00 97.12 92 GLY A CA 1
ATOM 657 C C . GLY A 1 92 ? -10.739 -9.539 6.021 1.00 97.12 92 GLY A C 1
ATOM 658 O O . GLY A 1 92 ? -11.214 -8.721 6.807 1.00 97.12 92 GLY A O 1
ATOM 659 N N . ALA A 1 93 ? -9.445 -9.528 5.689 1.00 97.62 93 ALA A N 1
ATOM 660 C CA . ALA A 1 93 ? -8.464 -8.568 6.205 1.00 97.62 93 ALA A CA 1
ATOM 661 C C . ALA A 1 93 ? -8.436 -7.242 5.421 1.00 97.62 93 ALA A C 1
ATOM 663 O O . ALA A 1 93 ? -8.058 -6.201 5.959 1.00 97.62 93 ALA A O 1
ATOM 664 N N . VAL A 1 94 ? -8.837 -7.259 4.148 1.00 98.25 94 VAL A N 1
ATOM 665 C CA . VAL A 1 94 ? -9.009 -6.058 3.316 1.00 98.25 94 VAL A CA 1
ATOM 666 C C . VAL A 1 94 ? -10.379 -6.065 2.653 1.00 98.25 94 VAL A C 1
ATOM 668 O O . VAL A 1 94 ? -11.009 -7.107 2.515 1.00 98.25 94 VAL A O 1
ATOM 671 N N . SER A 1 95 ? -10.864 -4.890 2.262 1.00 97.69 95 SER A N 1
ATOM 672 C CA . SER A 1 95 ? -12.140 -4.770 1.561 1.00 97.69 95 SER A CA 1
ATOM 673 C C . SER A 1 95 ? -11.961 -5.116 0.083 1.00 97.69 95 SER A C 1
ATOM 675 O O . SER A 1 95 ? -11.290 -4.372 -0.637 1.00 97.69 95 SER A O 1
ATOM 677 N N . ASP A 1 96 ? -12.592 -6.198 -0.384 1.00 94.50 96 ASP A N 1
ATOM 678 C CA . ASP A 1 96 ? -12.542 -6.649 -1.787 1.00 94.50 96 ASP A CA 1
ATOM 679 C C . ASP A 1 96 ? -12.891 -5.532 -2.776 1.00 94.50 96 ASP A C 1
ATOM 681 O O . ASP A 1 96 ? -12.203 -5.322 -3.774 1.00 94.50 96 ASP A O 1
ATOM 685 N N . GLY A 1 97 ? -13.923 -4.742 -2.460 1.00 94.62 97 GLY A N 1
ATOM 686 C CA . GLY A 1 97 ? -14.374 -3.623 -3.292 1.00 94.62 97 GLY A CA 1
ATOM 687 C C . GLY A 1 97 ? -13.398 -2.443 -3.356 1.00 94.62 97 GLY A C 1
ATOM 688 O O . GLY A 1 97 ? -13.649 -1.488 -4.088 1.00 94.62 97 GLY A O 1
ATOM 689 N N . SER A 1 98 ? -12.306 -2.485 -2.589 1.00 97.44 98 SER A N 1
ATOM 690 C CA . SER A 1 98 ? -11.261 -1.457 -2.570 1.00 97.44 98 SER A CA 1
ATOM 691 C C . SER A 1 98 ? -9.967 -1.880 -3.267 1.00 97.44 98 SER A C 1
ATOM 693 O O . SER A 1 98 ? -9.050 -1.066 -3.346 1.00 97.44 98 SER A O 1
ATOM 695 N N . ILE A 1 99 ? -9.875 -3.118 -3.769 1.00 98.19 99 ILE A N 1
ATOM 696 C CA . ILE A 1 99 ? -8.679 -3.605 -4.462 1.00 98.19 99 ILE A CA 1
ATOM 697 C C . ILE A 1 99 ? -8.581 -2.916 -5.826 1.00 98.19 99 ILE A C 1
ATOM 699 O O . ILE A 1 99 ? -9.340 -3.204 -6.750 1.00 98.19 99 ILE A O 1
ATOM 703 N N . ILE A 1 100 ? -7.625 -1.999 -5.961 1.00 97.88 100 ILE A N 1
ATOM 704 C CA . ILE A 1 100 ? -7.404 -1.222 -7.184 1.00 97.88 100 ILE A CA 1
ATOM 705 C C . ILE A 1 100 ? -5.944 -1.360 -7.598 1.00 97.88 100 ILE A C 1
ATOM 707 O O . ILE A 1 100 ? -5.042 -1.171 -6.786 1.00 97.88 100 ILE A O 1
ATOM 711 N N . ALA A 1 101 ? -5.692 -1.671 -8.869 1.00 97.50 101 ALA A N 1
ATOM 712 C CA . ALA A 1 101 ? -4.341 -1.663 -9.416 1.00 97.50 101 ALA A CA 1
ATOM 713 C C . ALA A 1 101 ? -3.785 -0.229 -9.423 1.00 97.50 101 ALA A C 1
ATOM 715 O O . ALA A 1 101 ? -4.439 0.682 -9.925 1.00 97.50 101 ALA A O 1
ATOM 716 N N . VAL A 1 102 ? -2.586 -0.028 -8.873 1.00 97.81 102 VAL A N 1
ATOM 717 C CA . VAL A 1 102 ? -1.992 1.314 -8.705 1.00 97.81 102 VAL A CA 1
ATOM 718 C C . VAL A 1 102 ? -0.632 1.458 -9.370 1.00 97.81 102 VAL A C 1
ATOM 720 O O . VAL A 1 102 ? -0.238 2.570 -9.700 1.00 97.81 102 VAL A O 1
ATOM 723 N N . ALA A 1 103 ? 0.090 0.361 -9.596 1.00 97.75 103 ALA A N 1
ATOM 724 C CA . ALA A 1 103 ? 1.394 0.407 -10.240 1.00 97.75 103 ALA A CA 1
ATOM 725 C C . ALA A 1 103 ? 1.748 -0.922 -10.901 1.00 97.75 103 ALA A C 1
ATOM 727 O O . ALA A 1 103 ? 1.205 -1.976 -10.561 1.00 97.75 103 ALA A O 1
ATOM 728 N N . ARG A 1 104 ? 2.739 -0.878 -11.788 1.00 97.00 104 ARG A N 1
ATOM 729 C CA . ARG A 1 104 ? 3.461 -2.061 -12.241 1.00 97.00 104 ARG A CA 1
ATOM 730 C C . ARG A 1 104 ? 4.954 -1.802 -12.379 1.00 97.00 104 ARG A C 1
ATOM 732 O O . ARG A 1 104 ? 5.360 -0.693 -12.720 1.00 97.00 104 ARG A O 1
ATOM 739 N N . ASP A 1 105 ? 5.752 -2.840 -12.204 1.00 96.31 105 ASP A N 1
ATOM 740 C CA . ASP A 1 105 ? 7.154 -2.867 -12.603 1.00 96.31 105 ASP A CA 1
ATOM 741 C C . ASP A 1 105 ? 7.261 -3.317 -14.076 1.00 96.31 105 ASP A C 1
ATOM 743 O O . ASP A 1 105 ? 6.924 -4.462 -14.392 1.00 96.31 105 ASP A O 1
ATOM 747 N N . PRO A 1 106 ? 7.682 -2.442 -15.011 1.00 95.00 106 PRO A N 1
ATOM 748 C CA . PRO A 1 106 ? 7.824 -2.791 -16.422 1.00 95.00 106 PRO A CA 1
ATOM 749 C C . PRO A 1 106 ? 9.005 -3.733 -16.711 1.00 95.00 106 PRO A C 1
ATOM 751 O O . PRO A 1 106 ? 9.057 -4.284 -17.810 1.00 95.00 106 PRO A O 1
ATOM 754 N N . ALA A 1 107 ? 9.941 -3.919 -15.775 1.00 93.88 107 ALA A N 1
ATOM 755 C CA . ALA A 1 107 ? 11.069 -4.839 -15.926 1.00 93.88 107 ALA A CA 1
ATOM 756 C C . ALA A 1 107 ? 10.695 -6.304 -15.626 1.00 93.88 107 ALA A C 1
ATOM 758 O O . ALA A 1 107 ? 11.487 -7.211 -15.882 1.00 93.88 107 ALA A O 1
ATOM 759 N N . VAL A 1 108 ? 9.488 -6.545 -15.106 1.00 92.62 108 VAL A N 1
ATOM 760 C CA . VAL A 1 108 ? 8.983 -7.863 -14.704 1.00 92.62 108 VAL A CA 1
ATOM 761 C C . VAL A 1 108 ? 7.768 -8.229 -15.573 1.00 92.62 108 VAL A C 1
ATOM 763 O O . VAL A 1 108 ? 7.012 -7.340 -15.978 1.00 92.62 108 VAL A O 1
ATOM 766 N N . PRO A 1 109 ? 7.524 -9.521 -15.886 1.00 92.12 109 PRO A N 1
ATOM 767 C CA . PRO A 1 109 ? 6.307 -9.929 -16.582 1.00 92.12 109 PRO A CA 1
ATOM 768 C C . PRO A 1 109 ? 5.054 -9.378 -15.902 1.00 92.12 109 PRO A C 1
ATOM 770 O O . PRO A 1 109 ? 4.937 -9.424 -14.678 1.00 92.12 109 PRO A O 1
ATOM 773 N N . ARG A 1 110 ? 4.086 -8.902 -16.696 1.00 87.38 110 ARG A N 1
ATOM 774 C CA . ARG A 1 110 ? 2.869 -8.245 -16.186 1.00 87.38 110 ARG A CA 1
ATOM 775 C C . ARG A 1 110 ? 2.125 -9.085 -15.143 1.00 87.38 110 ARG A C 1
ATOM 777 O O . ARG A 1 110 ? 1.567 -8.527 -14.218 1.00 87.38 110 ARG A O 1
ATOM 784 N N . SER A 1 111 ? 2.142 -10.410 -15.243 1.00 83.00 111 SER A N 1
ATOM 785 C CA . SER A 1 111 ? 1.513 -11.290 -14.248 1.00 83.00 111 SER A CA 1
ATOM 786 C C . SER A 1 111 ? 2.160 -11.236 -12.856 1.00 83.00 111 SER A C 1
ATOM 788 O O . SER A 1 111 ? 1.495 -11.546 -11.876 1.00 83.00 111 SER A O 1
ATOM 790 N N . ALA A 1 112 ? 3.435 -10.854 -12.757 1.00 85.31 112 ALA A N 1
ATOM 791 C CA . ALA A 1 112 ? 4.211 -10.834 -11.515 1.00 85.31 112 ALA A CA 1
ATOM 792 C C . ALA A 1 112 ? 4.622 -9.418 -11.072 1.00 85.31 112 ALA A C 1
ATOM 794 O O . ALA A 1 112 ? 4.929 -9.210 -9.903 1.00 85.31 112 ALA A O 1
ATOM 795 N N . GLY A 1 113 ? 4.626 -8.449 -11.992 1.00 92.69 113 GLY A N 1
ATOM 796 C CA . GLY A 1 113 ? 5.045 -7.070 -11.740 1.00 92.69 113 GLY A CA 1
ATOM 797 C C . GLY A 1 113 ? 3.925 -6.117 -11.323 1.00 92.69 113 GLY A C 1
ATOM 798 O O . GLY A 1 113 ? 4.181 -4.926 -11.237 1.00 92.69 113 GLY A O 1
ATOM 799 N N . MET A 1 114 ? 2.687 -6.578 -11.122 1.00 97.12 114 MET A N 1
ATOM 800 C CA . MET A 1 114 ? 1.564 -5.703 -10.751 1.00 97.12 114 MET A CA 1
ATOM 801 C C . MET A 1 114 ? 1.516 -5.447 -9.246 1.00 97.12 114 MET A C 1
ATOM 803 O O . MET A 1 114 ? 1.762 -6.346 -8.443 1.00 97.12 114 MET A O 1
ATOM 807 N N . TYR A 1 115 ? 1.095 -4.241 -8.881 1.00 97.69 115 TYR A N 1
ATOM 808 C CA . TYR A 1 115 ? 0.799 -3.841 -7.513 1.00 97.69 115 TYR A CA 1
ATOM 809 C C . TYR A 1 115 ? -0.584 -3.205 -7.453 1.00 97.69 115 TYR A C 1
ATOM 811 O O . TYR A 1 115 ? -0.941 -2.350 -8.270 1.00 97.69 115 TYR A O 1
ATOM 819 N N . ALA A 1 116 ? -1.351 -3.615 -6.456 1.00 98.19 116 ALA A N 1
ATOM 820 C CA . ALA A 1 116 ? -2.641 -3.044 -6.131 1.00 98.19 116 ALA A CA 1
ATOM 821 C C . ALA A 1 116 ? -2.612 -2.471 -4.714 1.00 98.19 116 ALA A C 1
ATOM 823 O O . ALA A 1 116 ? -1.722 -2.782 -3.920 1.00 98.19 116 ALA A O 1
ATOM 824 N N . ALA A 1 117 ? -3.571 -1.604 -4.426 1.00 98.50 117 ALA A N 1
ATOM 825 C CA . ALA A 1 117 ? -3.827 -1.083 -3.101 1.00 98.50 117 ALA A CA 1
ATOM 826 C C . ALA A 1 117 ? -5.220 -1.510 -2.633 1.00 98.50 117 ALA A C 1
ATOM 828 O O . ALA A 1 117 ? -6.122 -1.635 -3.458 1.00 98.50 117 ALA A O 1
ATOM 829 N N . ALA A 1 118 ? -5.385 -1.730 -1.330 1.00 98.56 118 ALA A N 1
ATOM 830 C CA . ALA A 1 118 ? -6.673 -2.033 -0.711 1.00 98.56 118 ALA A CA 1
ATOM 831 C C . ALA A 1 118 ? -6.737 -1.475 0.714 1.00 98.56 118 ALA A C 1
ATOM 833 O O . ALA A 1 118 ? -5.722 -1.412 1.413 1.00 98.56 118 ALA A O 1
ATOM 834 N N . VAL A 1 119 ? -7.931 -1.080 1.148 1.00 98.50 119 VAL A N 1
ATOM 835 C CA . VAL A 1 119 ? -8.195 -0.580 2.503 1.00 98.50 119 VAL A CA 1
ATOM 836 C C . VAL A 1 119 ? -8.474 -1.758 3.433 1.00 98.50 119 VAL A C 1
ATOM 838 O O . VAL A 1 119 ? -9.184 -2.695 3.064 1.00 98.50 119 VAL A O 1
ATOM 841 N N . SER A 1 120 ? -7.921 -1.707 4.644 1.00 98.38 120 SER A N 1
ATOM 842 C CA . SER A 1 120 ? -8.205 -2.683 5.698 1.00 98.38 120 SER A CA 1
ATOM 843 C C . SER A 1 120 ? -9.689 -2.663 6.074 1.00 98.38 120 SER A C 1
ATOM 845 O O . SER A 1 120 ? -10.288 -1.596 6.219 1.00 98.38 120 SER A O 1
ATOM 847 N N . THR A 1 121 ? -10.294 -3.832 6.279 1.00 97.38 121 THR A N 1
ATOM 848 C CA . THR A 1 121 ? -11.679 -3.939 6.785 1.00 97.38 121 THR A CA 1
ATOM 849 C C . THR A 1 121 ? -11.820 -3.398 8.205 1.00 97.38 121 THR A C 1
ATOM 851 O O . THR A 1 121 ? -12.899 -2.959 8.598 1.00 97.38 121 THR A O 1
ATOM 854 N N . THR A 1 122 ? -10.721 -3.383 8.960 1.00 95.25 122 THR A N 1
ATOM 855 C CA . THR A 1 122 ? -10.632 -2.855 10.324 1.00 95.25 122 THR A CA 1
ATOM 856 C C . THR A 1 122 ? -9.796 -1.574 10.384 1.00 95.25 122 THR A C 1
ATOM 858 O O . THR A 1 122 ? -9.179 -1.293 11.414 1.00 95.25 122 THR A O 1
ATOM 861 N N . ALA A 1 123 ? -9.727 -0.808 9.287 1.00 94.56 123 ALA A N 1
ATOM 862 C CA . ALA A 1 123 ? -8.957 0.432 9.225 1.00 94.56 123 ALA A CA 1
ATOM 863 C C . ALA A 1 123 ? -9.397 1.402 10.332 1.00 94.56 123 ALA A C 1
ATOM 865 O O . ALA A 1 123 ? -10.551 1.846 10.370 1.00 94.56 123 ALA A O 1
ATOM 866 N N . SER A 1 124 ? -8.450 1.784 11.191 1.00 94.50 124 SER A N 1
ATOM 867 C CA . SER A 1 124 ? -8.675 2.779 12.247 1.00 94.50 124 SER A CA 1
ATOM 868 C C . SER A 1 124 ? -9.005 4.147 11.645 1.00 94.50 124 SER A C 1
ATOM 870 O O . SER A 1 124 ? -9.774 4.914 12.217 1.00 94.50 124 SER A O 1
ATOM 872 N N . ASN A 1 125 ? -8.480 4.416 10.445 1.00 95.06 125 ASN A N 1
ATOM 873 C CA . ASN A 1 125 ? -8.645 5.659 9.704 1.00 95.06 125 ASN A CA 1
ATOM 874 C C . ASN A 1 125 ? -9.241 5.407 8.310 1.00 95.06 125 ASN A C 1
ATOM 876 O O . ASN A 1 125 ? -8.671 5.808 7.296 1.00 95.06 125 ASN A O 1
ATOM 880 N N . SER A 1 126 ? -10.408 4.758 8.246 1.00 95.31 126 SER A N 1
ATOM 881 C CA . SER A 1 126 ? -1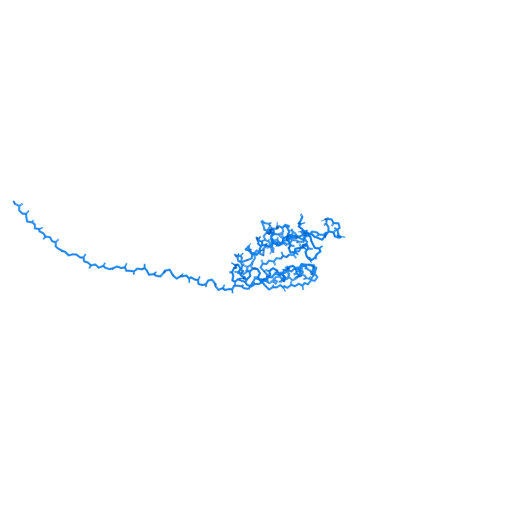1.058 4.349 6.984 1.00 95.31 126 SER A CA 1
ATOM 882 C C . SER A 1 126 ? -11.220 5.488 5.957 1.00 95.31 126 SER A C 1
ATOM 884 O O . SER A 1 126 ? -10.884 5.322 4.785 1.00 95.31 126 SER A O 1
ATOM 886 N N . GLN A 1 127 ? -11.690 6.671 6.374 1.00 95.44 127 GLN A N 1
ATOM 887 C CA . GLN A 1 127 ? -11.909 7.802 5.458 1.00 95.44 127 GLN A CA 1
ATOM 888 C C . GLN A 1 127 ? -10.587 8.401 4.919 1.00 95.44 127 GLN A C 1
ATOM 890 O O . GLN A 1 127 ? -10.466 8.587 3.700 1.00 95.44 127 GLN A O 1
ATOM 895 N N . PRO A 1 128 ? -9.567 8.668 5.762 1.00 96.88 128 PRO A N 1
ATOM 896 C CA . PRO A 1 128 ? -8.221 8.982 5.283 1.00 96.88 128 PRO A CA 1
ATOM 897 C C . PRO A 1 128 ? -7.611 7.900 4.377 1.00 96.88 128 PRO A C 1
ATOM 899 O O . PRO A 1 128 ? -7.006 8.241 3.362 1.00 96.88 128 PRO A O 1
ATOM 902 N N . ALA A 1 129 ? -7.807 6.614 4.684 1.00 97.62 129 ALA A N 1
ATOM 903 C CA . ALA A 1 129 ? -7.294 5.499 3.885 1.00 97.62 129 ALA A CA 1
ATOM 904 C C . ALA A 1 129 ? -7.915 5.448 2.482 1.00 97.62 129 ALA A C 1
ATOM 906 O O . ALA A 1 129 ? -7.199 5.289 1.498 1.00 97.62 129 ALA A O 1
ATOM 907 N N . LEU A 1 130 ? -9.228 5.668 2.364 1.00 97.56 130 LEU A N 1
ATOM 908 C CA . LEU A 1 130 ? -9.906 5.794 1.069 1.00 97.56 130 LEU A CA 1
ATOM 909 C C . LEU A 1 130 ? -9.410 7.010 0.281 1.00 97.56 130 LEU A C 1
ATOM 911 O O . LEU A 1 130 ? -9.200 6.931 -0.928 1.00 97.56 130 LEU A O 1
ATOM 915 N N . SER A 1 131 ? -9.176 8.131 0.964 1.00 97.62 131 SER A N 1
ATOM 916 C CA . SER A 1 131 ? -8.627 9.336 0.332 1.00 97.62 131 SER A CA 1
ATOM 917 C C . SER A 1 131 ? -7.216 9.085 -0.206 1.00 97.62 131 SER A C 1
ATOM 919 O O . SER A 1 131 ? -6.872 9.547 -1.295 1.00 97.62 131 SER A O 1
ATOM 921 N N . LEU A 1 132 ? -6.414 8.311 0.530 1.00 98.38 132 LEU A N 1
ATOM 922 C CA . LEU A 1 132 ? -5.107 7.860 0.076 1.00 98.38 132 LEU A CA 1
ATOM 923 C C . LEU A 1 132 ? -5.221 6.895 -1.109 1.00 98.38 132 LEU A C 1
ATOM 925 O O . LEU A 1 132 ? -4.503 7.070 -2.085 1.00 98.38 132 LEU A O 1
ATOM 929 N N . LEU A 1 133 ? -6.133 5.922 -1.071 1.00 98.50 133 LEU A N 1
ATOM 930 C CA . LEU A 1 133 ? -6.368 5.004 -2.189 1.00 98.50 133 LEU A CA 1
ATOM 931 C C . LEU A 1 133 ? -6.684 5.768 -3.485 1.00 98.50 133 LEU A C 1
ATOM 933 O O . LEU A 1 133 ? -6.081 5.501 -4.524 1.00 98.50 133 LEU A O 1
ATOM 937 N N . ILE A 1 134 ? -7.568 6.768 -3.406 1.00 97.81 134 ILE A N 1
ATOM 938 C CA . ILE A 1 134 ? -7.913 7.647 -4.534 1.00 97.81 134 ILE A CA 1
ATOM 939 C C . ILE A 1 134 ? -6.687 8.428 -5.018 1.00 97.81 134 ILE A C 1
ATOM 941 O O . ILE A 1 134 ? -6.472 8.549 -6.224 1.00 97.81 134 ILE A O 1
ATOM 945 N N . LEU A 1 135 ? -5.870 8.951 -4.097 1.00 97.88 135 LEU A N 1
ATOM 946 C CA . LEU A 1 135 ? -4.630 9.634 -4.457 1.00 97.88 135 LEU A CA 1
ATOM 947 C C . LEU A 1 135 ? -3.676 8.690 -5.198 1.00 97.88 135 LEU A C 1
ATOM 949 O O . LEU A 1 135 ? -3.184 9.068 -6.255 1.00 97.88 135 LEU A O 1
ATOM 953 N N . LEU A 1 136 ? -3.458 7.469 -4.703 1.00 97.88 136 LEU A N 1
ATOM 954 C CA . LEU A 1 136 ? -2.551 6.497 -5.326 1.00 97.88 136 LEU A CA 1
ATOM 955 C C . LEU A 1 136 ? -3.012 6.054 -6.722 1.00 97.88 136 LEU A C 1
ATOM 957 O O . LEU A 1 136 ? -2.177 5.749 -7.569 1.00 97.88 136 LEU A O 1
ATOM 961 N N . ALA A 1 137 ? -4.321 6.055 -6.977 1.00 96.94 137 ALA A N 1
ATOM 962 C CA . ALA A 1 137 ? -4.896 5.782 -8.293 1.00 96.94 137 ALA A CA 1
ATOM 963 C C . ALA A 1 137 ? -4.867 6.997 -9.251 1.00 96.94 137 ALA A C 1
ATOM 965 O O . ALA A 1 137 ? -5.286 6.886 -10.403 1.00 96.94 137 ALA A O 1
ATOM 966 N N . SER A 1 138 ? -4.400 8.166 -8.802 1.00 97.00 138 SER A N 1
ATOM 967 C CA . SER A 1 138 ? -4.450 9.405 -9.584 1.00 97.00 138 SER A CA 1
ATOM 968 C C . SER A 1 138 ? -3.345 9.520 -10.642 1.00 97.00 138 SER A C 1
ATOM 970 O O . SER A 1 138 ? -2.255 8.963 -10.507 1.00 97.00 138 SER A O 1
ATOM 972 N N . GLU A 1 139 ? -3.589 10.345 -11.665 1.00 95.81 139 GLU A N 1
ATOM 973 C CA . GLU A 1 139 ? -2.599 10.708 -12.694 1.00 95.81 139 GLU A CA 1
ATOM 974 C C . GLU A 1 139 ? -1.321 11.338 -12.108 1.00 95.81 139 GLU A C 1
ATOM 976 O O . GLU A 1 139 ? -0.227 11.160 -12.642 1.00 95.81 139 GLU A O 1
ATOM 981 N N . GLU A 1 140 ? -1.434 12.052 -10.982 1.00 95.56 140 GLU A N 1
ATOM 982 C CA . GLU A 1 140 ? -0.277 12.630 -10.290 1.00 95.56 140 GLU A CA 1
ATOM 983 C C . GLU A 1 140 ? 0.644 11.530 -9.752 1.00 95.56 140 GLU A C 1
ATOM 985 O O . GLU A 1 140 ? 1.856 11.569 -9.976 1.00 95.56 140 GLU A O 1
ATOM 990 N N . THR A 1 141 ? 0.077 10.501 -9.115 1.00 97.25 141 THR A N 1
ATOM 991 C CA . THR A 1 141 ? 0.860 9.336 -8.689 1.00 97.25 141 THR A CA 1
ATOM 992 C C . THR A 1 141 ? 1.419 8.584 -9.892 1.00 97.25 141 THR A C 1
ATOM 994 O O . THR A 1 141 ? 2.589 8.210 -9.869 1.00 97.25 141 THR A O 1
ATOM 997 N N . GLN A 1 142 ? 0.665 8.442 -10.986 1.00 95.31 142 GLN A N 1
ATOM 998 C CA . GLN A 1 142 ? 1.183 7.816 -12.208 1.00 95.31 142 GLN A CA 1
ATOM 999 C C . GLN A 1 142 ? 2.391 8.556 -12.804 1.00 95.31 142 GLN A C 1
ATOM 1001 O O . GLN A 1 142 ? 3.311 7.921 -13.328 1.00 95.31 142 GLN A O 1
ATOM 1006 N N . ALA A 1 143 ? 2.428 9.888 -12.716 1.00 95.50 143 ALA A N 1
ATOM 1007 C CA . ALA A 1 143 ? 3.593 10.670 -13.118 1.00 95.50 143 ALA A CA 1
ATOM 1008 C C . ALA A 1 143 ? 4.808 10.386 -12.216 1.00 95.50 143 ALA A C 1
ATOM 1010 O O . ALA A 1 143 ? 5.925 10.242 -12.715 1.00 95.50 143 ALA A O 1
ATOM 1011 N N . VAL A 1 144 ? 4.585 10.237 -10.907 1.00 97.00 144 VAL A N 1
ATOM 1012 C CA . VAL A 1 144 ? 5.632 9.919 -9.920 1.00 97.00 144 VAL A CA 1
ATOM 1013 C C . VAL A 1 144 ? 6.186 8.508 -10.115 1.00 97.00 144 VAL A C 1
ATOM 1015 O O . VAL A 1 144 ? 7.399 8.322 -10.027 1.00 97.00 144 VAL A O 1
ATOM 1018 N N . LEU A 1 145 ? 5.341 7.526 -10.457 1.00 96.94 145 LEU A N 1
ATOM 1019 C CA . LEU A 1 145 ? 5.769 6.149 -10.748 1.00 96.94 145 LEU A CA 1
ATOM 1020 C C . LEU A 1 145 ? 6.893 6.111 -11.789 1.00 96.94 145 LEU A C 1
ATOM 1022 O O . LEU A 1 145 ? 7.915 5.460 -11.563 1.00 96.94 145 LEU A O 1
ATOM 1026 N N . LYS A 1 146 ? 6.744 6.877 -12.880 1.00 93.88 146 LYS A N 1
ATOM 1027 C CA . LYS A 1 146 ? 7.729 6.943 -13.974 1.00 93.88 146 LYS A CA 1
ATOM 1028 C C . LYS A 1 146 ? 9.104 7.403 -13.489 1.00 93.88 146 LYS A C 1
ATOM 1030 O O . LYS A 1 146 ? 10.116 6.879 -13.945 1.00 93.88 146 LYS A O 1
ATOM 1035 N N . GLY A 1 147 ? 9.145 8.342 -12.540 1.00 93.75 147 GLY A N 1
ATOM 1036 C CA . GLY A 1 147 ? 10.386 8.826 -11.923 1.00 93.75 147 GLY A CA 1
ATOM 1037 C C . GLY A 1 147 ? 11.102 7.786 -11.054 1.00 93.75 147 GLY A C 1
ATOM 1038 O O . GLY A 1 147 ? 12.281 7.952 -10.752 1.00 93.75 147 GLY A O 1
ATOM 1039 N N . HIS A 1 148 ? 10.417 6.700 -10.690 1.00 94.88 148 HIS A N 1
ATOM 1040 C CA . HIS A 1 148 ? 10.934 5.619 -9.852 1.00 94.88 148 HIS A CA 1
ATOM 1041 C C . HIS A 1 148 ? 11.040 4.275 -10.587 1.00 94.88 148 HIS A C 1
ATOM 1043 O O . HIS A 1 148 ? 11.157 3.235 -9.945 1.00 94.88 148 HIS A O 1
ATOM 1049 N N . GLY A 1 149 ? 11.007 4.281 -11.925 1.00 93.62 149 GLY A N 1
ATOM 1050 C CA . GLY A 1 149 ? 11.124 3.063 -12.734 1.00 93.62 149 GLY A CA 1
ATOM 1051 C C . GLY A 1 149 ? 9.878 2.174 -12.722 1.00 93.62 149 GLY A C 1
ATOM 1052 O O . GLY A 1 149 ? 9.910 1.086 -13.283 1.00 93.62 149 GLY A O 1
ATOM 1053 N N . LEU A 1 150 ? 8.778 2.641 -12.128 1.00 96.56 150 LEU A N 1
ATOM 1054 C CA . LEU A 1 150 ? 7.476 1.989 -12.179 1.00 96.56 150 LEU A CA 1
ATOM 1055 C C . LEU A 1 150 ? 6.604 2.638 -13.259 1.00 96.56 150 LEU A C 1
ATOM 1057 O O . LEU A 1 150 ? 6.879 3.724 -13.769 1.00 96.56 150 LEU A O 1
ATOM 1061 N N . ALA A 1 151 ? 5.521 1.966 -13.615 1.00 95.31 151 ALA A N 1
ATOM 1062 C CA . ALA A 1 151 ? 4.547 2.451 -14.575 1.00 95.31 151 ALA A CA 1
ATOM 1063 C C . ALA A 1 151 ? 3.133 2.367 -14.002 1.00 95.31 151 ALA A C 1
ATOM 1065 O O . ALA A 1 151 ? 2.875 1.644 -13.039 1.00 95.31 151 ALA A O 1
ATOM 1066 N N . ALA A 1 152 ? 2.217 3.100 -14.633 1.00 93.44 152 ALA A N 1
ATOM 1067 C CA . ALA A 1 152 ? 0.790 2.913 -14.426 1.00 93.44 152 ALA A CA 1
ATOM 1068 C C . ALA A 1 152 ? 0.398 1.436 -14.676 1.00 93.44 152 ALA A C 1
ATOM 1070 O O . ALA A 1 152 ? 1.055 0.761 -15.489 1.00 93.44 152 ALA A O 1
ATOM 1071 N N . PRO A 1 153 ? -0.627 0.935 -13.966 1.00 88.81 153 PRO A N 1
ATOM 1072 C CA . PRO A 1 153 ? -1.077 -0.453 -14.057 1.00 88.81 153 PRO A CA 1
ATOM 1073 C C . PRO A 1 153 ? -1.339 -0.908 -15.500 1.00 88.81 153 PRO A C 1
ATOM 1075 O O . PRO A 1 153 ? -1.879 -0.153 -16.330 1.00 88.81 153 PRO A O 1
#